Protein AF-A0A523Z1W8-F1 (afdb_monomer_lite)

Foldseek 3Di:
DEWEAEPVLLVVLVVFDAPPPYHYHYDNVDPWIFDWDQDPVRDTDTDDTHNQQVVCCRPPVKGDDDQAAVCVVDDDPLVVLCPDDDDPPHRDIHRNPPPPDD

Secondary structure (DSSP, 8-state):
-EEEE-HHHHHHHTTS---TT-EEEE-TT-SS-EEEEE-TTS-EEEEEESHHHHHHHHHHS--B--S--GGGSS---HHHHTT----SS---B--TTSSS--

Radius of gyration: 14.19 Å; chains: 1; bounding box: 34×31×38 Å

Structure (mmCIF, N/CA/C/O backbone):
data_AF-A0A523Z1W8-F1
#
_entry.id   AF-A0A523Z1W8-F1
#
loop_
_atom_site.group_PDB
_atom_site.id
_atom_site.type_symbol
_atom_site.label_atom_id
_atom_site.label_alt_id
_atom_site.label_comp_id
_atom_site.label_asym_id
_atom_site.label_entity_id
_atom_site.label_seq_id
_atom_site.pdbx_PDB_ins_code
_atom_site.Cartn_x
_atom_site.Cartn_y
_atom_site.Cartn_z
_atom_site.occupancy
_atom_site.B_iso_or_equiv
_atom_site.auth_seq_id
_atom_site.auth_comp_id
_atom_site.auth_asym_id
_atom_site.auth_atom_id
_atom_site.pdbx_PDB_model_num
ATOM 1 N N . MET A 1 1 ? -5.558 -4.632 7.085 1.00 83.50 1 MET A N 1
ATOM 2 C CA . MET A 1 1 ? -4.841 -3.446 6.559 1.00 83.50 1 MET A CA 1
ATOM 3 C C . MET A 1 1 ? -5.848 -2.328 6.361 1.00 83.50 1 MET A C 1
ATOM 5 O O . MET A 1 1 ? -7.001 -2.623 6.073 1.00 83.50 1 MET A O 1
ATOM 9 N N . GLU A 1 2 ? -5.449 -1.071 6.522 1.00 90.69 2 GLU A N 1
ATOM 10 C CA . GLU A 1 2 ? -6.340 0.072 6.305 1.00 90.69 2 GLU A CA 1
ATOM 11 C C . GLU A 1 2 ? -5.703 1.051 5.316 1.00 90.69 2 GLU A C 1
ATOM 13 O O . GLU A 1 2 ? -4.589 1.516 5.525 1.00 90.69 2 GLU A O 1
ATOM 18 N N . ILE A 1 3 ? -6.401 1.372 4.232 1.00 92.75 3 ILE A N 1
ATOM 19 C CA . ILE A 1 3 ? -6.035 2.443 3.311 1.00 92.75 3 ILE A CA 1
ATOM 20 C C . ILE A 1 3 ? -6.844 3.669 3.726 1.00 92.75 3 ILE A C 1
ATOM 22 O O . ILE A 1 3 ? -8.051 3.733 3.484 1.00 92.75 3 ILE A O 1
ATOM 26 N N . ARG A 1 4 ? -6.182 4.644 4.348 1.00 95.81 4 ARG A N 1
ATOM 27 C CA . ARG A 1 4 ? -6.798 5.929 4.685 1.00 95.81 4 ARG A CA 1
ATOM 28 C C . ARG A 1 4 ? -6.620 6.886 3.528 1.00 95.81 4 ARG A C 1
ATOM 30 O O . ARG A 1 4 ? -5.533 7.016 2.968 1.00 95.81 4 ARG A O 1
ATOM 37 N N . THR A 1 5 ? -7.702 7.531 3.137 1.00 95.81 5 THR A N 1
ATOM 38 C CA . THR A 1 5 ? -7.775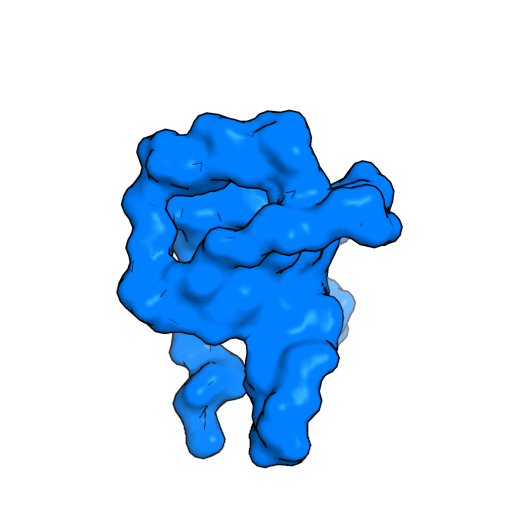 8.230 1.860 1.00 95.81 5 THR A CA 1
ATOM 39 C C . THR A 1 5 ? -8.229 9.654 2.036 1.00 95.81 5 THR A C 1
ATOM 41 O O . THR A 1 5 ? -9.136 9.939 2.813 1.00 95.81 5 THR A O 1
ATOM 44 N N . ILE A 1 6 ? -7.657 10.532 1.221 1.00 95.62 6 ILE A N 1
ATOM 45 C CA . ILE A 1 6 ? -8.241 11.850 1.007 1.00 95.62 6 ILE A CA 1
ATOM 46 C C . ILE A 1 6 ? -9.460 11.727 0.087 1.00 95.62 6 ILE A C 1
ATOM 48 O O . ILE A 1 6 ? -9.519 10.858 -0.791 1.00 95.62 6 ILE A O 1
ATOM 52 N N . LYS A 1 7 ? -10.406 12.662 0.201 1.00 92.56 7 LYS A N 1
ATOM 53 C CA . LYS A 1 7 ? -11.661 12.679 -0.577 1.00 92.56 7 LYS A CA 1
ATOM 54 C C . LYS A 1 7 ? -11.480 12.515 -2.088 1.00 92.56 7 LYS A C 1
ATOM 56 O O . LYS A 1 7 ? -12.281 11.844 -2.743 1.00 92.56 7 LYS A O 1
ATOM 61 N N . LYS A 1 8 ? -10.427 13.118 -2.648 1.00 92.44 8 LYS A N 1
ATOM 62 C CA . LYS A 1 8 ? -10.095 13.024 -4.078 1.00 92.44 8 LYS A CA 1
ATOM 63 C C . LYS A 1 8 ? -9.742 11.594 -4.494 1.00 92.44 8 LYS A C 1
ATOM 65 O O . LYS A 1 8 ? -10.209 11.130 -5.531 1.00 92.44 8 LYS A O 1
ATOM 70 N N . ASP A 1 9 ? -8.946 10.911 -3.681 1.00 94.00 9 ASP A N 1
ATOM 71 C CA . ASP A 1 9 ? -8.432 9.576 -3.974 1.00 94.00 9 ASP A CA 1
ATOM 72 C C . ASP A 1 9 ? -9.455 8.486 -3.638 1.00 94.00 9 ASP A C 1
ATOM 74 O O . ASP A 1 9 ? -9.523 7.481 -4.338 1.00 94.00 9 ASP A O 1
ATOM 78 N N . TYR A 1 10 ? -10.323 8.703 -2.645 1.00 92.88 10 TYR A N 1
ATOM 79 C CA . TYR A 1 10 ? -11.364 7.746 -2.258 1.00 92.88 10 TYR A CA 1
ATOM 80 C C . TYR A 1 10 ? -12.254 7.323 -3.438 1.00 92.88 10 TYR A C 1
ATOM 82 O O . TYR A 1 10 ? -12.496 6.136 -3.659 1.00 92.88 10 TYR A O 1
ATOM 90 N N . LYS A 1 11 ? -12.696 8.292 -4.257 1.00 90.56 11 LYS A N 1
ATOM 91 C CA . LYS A 1 11 ? -13.498 8.027 -5.468 1.00 90.56 11 LYS A CA 1
ATOM 92 C C . LYS A 1 11 ? -12.742 7.212 -6.519 1.00 90.56 11 LYS A C 1
ATOM 94 O O . LYS A 1 11 ? -13.365 6.543 -7.338 1.00 90.56 11 LYS A O 1
ATOM 99 N N . ILE A 1 12 ? -11.418 7.320 -6.533 1.00 91.88 12 ILE A N 1
ATOM 100 C CA . ILE A 1 12 ? -10.541 6.630 -7.476 1.00 91.88 12 ILE A CA 1
ATOM 101 C C . ILE A 1 12 ? -10.325 5.201 -6.984 1.00 91.88 12 ILE A C 1
ATOM 103 O O . ILE A 1 12 ? -10.595 4.262 -7.724 1.00 91.88 12 ILE A O 1
ATOM 107 N N . PHE A 1 13 ? -9.944 5.030 -5.717 1.00 92.00 13 PHE A N 1
ATOM 108 C CA . PHE A 1 13 ? -9.676 3.722 -5.120 1.00 92.00 13 PHE A CA 1
ATOM 109 C C . PHE A 1 13 ? -10.916 2.834 -5.050 1.00 92.00 13 PHE A C 1
ATOM 111 O O . PHE A 1 13 ? -10.803 1.637 -5.282 1.00 92.00 13 PHE A O 1
ATOM 118 N N . LYS A 1 14 ? -12.115 3.406 -4.879 1.00 90.19 14 LYS A N 1
ATOM 119 C CA . LYS A 1 14 ? -13.380 2.655 -4.973 1.00 90.19 14 LYS A CA 1
ATOM 120 C C . LYS A 1 14 ? -13.609 1.931 -6.303 1.00 90.19 14 LYS A C 1
ATOM 122 O O . LYS A 1 14 ? -14.450 1.043 -6.354 1.00 90.19 14 LYS A O 1
ATOM 127 N N . LYS A 1 15 ? -12.914 2.321 -7.376 1.00 91.56 15 LYS A N 1
ATOM 128 C CA . LYS A 1 15 ? -13.021 1.663 -8.687 1.00 91.56 15 LYS A CA 1
ATOM 129 C C . LYS A 1 15 ? -12.137 0.419 -8.807 1.00 91.56 15 LYS A C 1
ATOM 131 O O . LYS A 1 15 ? -12.283 -0.320 -9.773 1.00 91.56 15 LYS A O 1
ATOM 136 N N . TYR A 1 16 ? -11.214 0.206 -7.872 1.00 89.00 16 TYR A N 1
ATOM 137 C CA . TYR A 1 16 ? -10.351 -0.970 -7.849 1.00 89.00 16 TYR A CA 1
ATOM 138 C C . TYR A 1 16 ? -11.028 -2.107 -7.084 1.00 89.00 16 TYR A C 1
ATOM 140 O O . TYR A 1 16 ? -11.843 -1.873 -6.190 1.00 89.00 16 TYR A O 1
ATOM 148 N N . SER A 1 17 ? -10.648 -3.346 -7.400 1.00 86.94 17 SER A N 1
ATOM 149 C CA . SER A 1 17 ? -10.985 -4.489 -6.550 1.00 86.94 17 SER A CA 1
ATOM 150 C C . SER A 1 17 ? -10.146 -4.421 -5.279 1.00 86.94 17 SER A C 1
ATOM 152 O O . SER A 1 17 ? -8.966 -4.759 -5.289 1.00 86.94 17 SER A O 1
ATOM 154 N N . ILE A 1 18 ? -10.745 -3.931 -4.194 1.00 86.19 18 ILE A N 1
ATOM 155 C CA . ILE A 1 18 ? -10.076 -3.847 -2.895 1.00 86.19 18 ILE A CA 1
ATOM 156 C C . ILE A 1 18 ? -9.946 -5.268 -2.317 1.00 86.19 18 ILE A C 1
ATOM 158 O O . ILE A 1 18 ? -10.962 -5.965 -2.225 1.00 86.19 18 ILE A O 1
ATOM 162 N N . PRO A 1 19 ? -8.738 -5.712 -1.918 1.00 80.94 19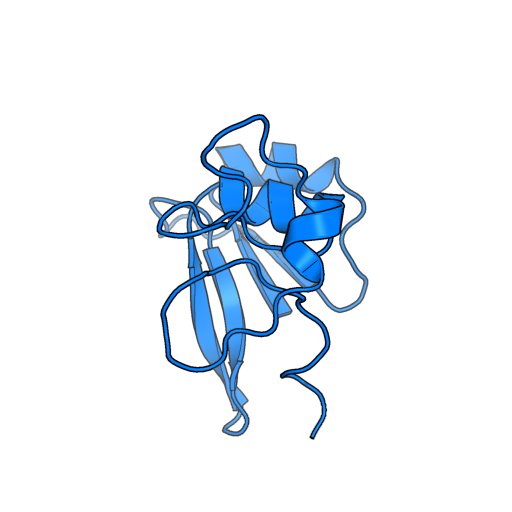 PRO A N 1
ATOM 163 C CA . PRO A 1 19 ? -8.561 -7.004 -1.258 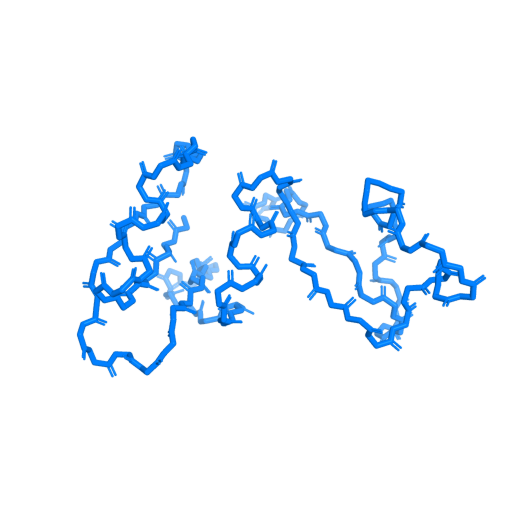1.00 80.94 19 PRO A CA 1
ATOM 164 C C . PRO A 1 19 ? -9.423 -7.109 0.005 1.00 80.94 19 PRO A C 1
ATOM 166 O O . PRO A 1 19 ? -9.596 -6.120 0.716 1.00 80.94 19 PRO A O 1
ATOM 169 N N . LYS A 1 20 ? -9.949 -8.300 0.318 1.00 79.38 20 LYS A N 1
ATOM 170 C CA . LYS A 1 20 ? -10.884 -8.494 1.448 1.00 79.38 20 LYS A CA 1
ATOM 171 C C . LYS A 1 20 ? -10.267 -8.121 2.801 1.00 79.38 20 LYS A C 1
ATOM 173 O O . LYS A 1 20 ? -10.969 -7.701 3.711 1.00 79.38 20 LYS A O 1
ATOM 178 N N . GLU A 1 21 ? -8.954 -8.263 2.925 1.00 80.12 21 GLU A N 1
ATOM 179 C CA . GLU A 1 21 ? -8.146 -7.915 4.093 1.00 80.12 21 GLU A CA 1
ATOM 180 C C . GLU A 1 21 ? -7.807 -6.413 4.205 1.00 80.12 21 GLU A C 1
ATOM 182 O O . GLU A 1 21 ? -7.170 -5.983 5.178 1.00 80.12 21 GLU A O 1
ATOM 187 N N . CYS A 1 22 ? -8.211 -5.607 3.217 1.00 84.62 22 CYS A N 1
ATOM 188 C CA . CYS A 1 22 ? -8.010 -4.164 3.172 1.00 84.62 22 CYS A CA 1
ATOM 189 C C . CYS A 1 22 ? -9.327 -3.413 3.395 1.00 84.62 22 CYS A C 1
ATOM 191 O O . CYS A 1 22 ? -10.313 -3.624 2.697 1.00 84.62 22 CYS A O 1
ATOM 193 N N . VAL A 1 23 ? -9.316 -2.465 4.329 1.00 91.12 23 VAL A N 1
ATOM 194 C CA . VAL A 1 23 ? -10.421 -1.526 4.556 1.00 91.12 23 VAL A CA 1
ATOM 195 C C . VAL A 1 23 ? -10.066 -0.182 3.935 1.00 91.12 23 VAL A C 1
ATOM 197 O O . VAL A 1 23 ? -8.936 0.278 4.078 1.00 91.12 23 VAL A O 1
ATOM 200 N N . LEU A 1 24 ? -11.014 0.448 3.240 1.00 93.38 24 LEU A N 1
ATOM 201 C CA . LEU A 1 24 ? -10.844 1.777 2.652 1.00 93.38 24 LEU A CA 1
ATOM 202 C C . LEU A 1 24 ? -11.597 2.817 3.491 1.00 93.38 24 LEU A C 1
ATOM 204 O O . LEU A 1 24 ? -12.829 2.836 3.486 1.00 93.38 24 LEU A O 1
ATOM 208 N N . THR A 1 25 ? -10.864 3.709 4.151 1.00 95.25 25 THR A N 1
ATOM 209 C CA . THR A 1 25 ? -11.421 4.724 5.060 1.00 95.25 25 THR A CA 1
ATOM 210 C C . THR A 1 25 ? -11.181 6.124 4.502 1.00 95.25 25 THR A C 1
ATOM 212 O O . THR A 1 25 ? -10.136 6.400 3.907 1.00 95.25 25 THR A O 1
ATOM 215 N N . LEU A 1 26 ? -12.150 7.024 4.665 1.00 95.12 26 LEU A N 1
ATOM 216 C CA . LEU A 1 26 ? -11.972 8.446 4.370 1.00 95.12 26 LEU A CA 1
ATOM 217 C C . LEU A 1 26 ? -11.395 9.139 5.610 1.00 95.12 26 LEU A C 1
ATOM 219 O O . LEU A 1 26 ? -11.933 8.971 6.700 1.00 95.12 26 LEU A O 1
ATOM 223 N N . ASP A 1 27 ? -10.323 9.904 5.436 1.00 93.94 27 ASP A N 1
ATOM 224 C CA . ASP A 1 27 ? -9.682 10.672 6.502 1.00 93.94 27 ASP A CA 1
ATOM 225 C C . ASP A 1 27 ? -9.350 12.073 5.976 1.00 93.94 27 ASP A C 1
ATOM 227 O O . ASP A 1 27 ? -8.411 12.269 5.199 1.00 93.94 27 ASP A O 1
ATOM 231 N N . ASP A 1 28 ? -10.162 13.050 6.381 1.00 89.19 28 ASP A N 1
ATOM 232 C CA . ASP A 1 28 ? -10.053 14.437 5.924 1.00 89.19 28 ASP A CA 1
ATOM 233 C C . ASP A 1 28 ? -8.890 15.198 6.589 1.00 89.19 28 ASP A C 1
ATOM 235 O O . ASP A 1 28 ? -8.590 16.326 6.197 1.00 89.19 28 ASP A O 1
ATOM 239 N N . THR A 1 29 ? -8.199 14.591 7.564 1.00 93.38 29 THR A N 1
ATOM 240 C CA . THR A 1 29 ? -7.009 15.183 8.201 1.00 93.38 29 THR A CA 1
ATOM 241 C C . THR A 1 29 ? -5.731 14.951 7.392 1.00 93.38 29 THR A C 1
ATOM 243 O O . THR A 1 29 ? -4.710 15.604 7.622 1.00 93.38 29 THR A O 1
ATOM 246 N N . LEU A 1 30 ? -5.773 14.038 6.417 1.00 92.00 30 LEU A N 1
ATOM 247 C CA . LEU A 1 30 ? -4.630 13.696 5.585 1.00 92.00 30 LEU A CA 1
ATOM 248 C C . LEU A 1 30 ? -4.443 14.685 4.430 1.00 92.00 30 LEU A C 1
ATOM 250 O O . LEU A 1 30 ? -5.382 15.096 3.754 1.00 92.00 30 LEU A O 1
ATOM 254 N N . ASN A 1 31 ? -3.184 14.984 4.117 1.00 92.31 31 ASN A N 1
ATOM 255 C CA . ASN A 1 31 ? -2.807 15.687 2.887 1.00 92.31 31 ASN A CA 1
ATOM 256 C C . ASN A 1 31 ? -2.546 14.725 1.711 1.00 92.31 31 ASN A C 1
ATOM 258 O O . ASN A 1 31 ? -2.553 15.136 0.549 1.00 92.31 31 ASN A O 1
ATOM 262 N N . GLN A 1 32 ? -2.311 13.445 2.003 1.00 93.06 32 GLN A N 1
ATOM 263 C CA . GLN A 1 32 ? -2.076 12.375 1.041 1.00 93.06 32 GLN A CA 1
ATOM 264 C C . GLN A 1 32 ? -2.626 11.064 1.591 1.00 93.06 32 GLN A C 1
ATOM 266 O O . GLN A 1 32 ? -2.504 10.787 2.779 1.00 93.06 32 GLN A O 1
ATOM 271 N N . SER A 1 33 ? -3.185 10.234 0.715 1.00 94.44 33 SER A N 1
ATOM 272 C CA . SER A 1 33 ? -3.652 8.904 1.101 1.00 94.44 33 SER A CA 1
ATOM 273 C C . SER A 1 33 ? -2.492 8.018 1.571 1.00 94.44 33 SER A C 1
ATOM 275 O O . SER A 1 33 ? -1.389 8.099 1.018 1.00 94.44 33 SER A O 1
ATOM 277 N N . VAL A 1 34 ? -2.750 7.146 2.545 1.00 92.44 34 VAL A N 1
ATOM 278 C CA . VAL A 1 34 ? -1.753 6.277 3.184 1.00 92.44 34 VAL A CA 1
ATOM 279 C C . VAL A 1 34 ? -2.251 4.841 3.329 1.00 92.44 34 VAL A C 1
ATOM 281 O O . VAL A 1 34 ? -3.449 4.592 3.438 1.00 92.44 34 VAL A O 1
ATOM 284 N N . ILE A 1 35 ? -1.318 3.891 3.356 1.00 88.19 35 ILE A N 1
ATOM 285 C CA . ILE A 1 35 ? -1.569 2.509 3.773 1.00 88.19 35 ILE A CA 1
ATOM 286 C C . ILE A 1 35 ? -1.060 2.350 5.201 1.00 88.19 35 ILE A C 1
ATOM 288 O O . ILE A 1 35 ? 0.114 2.598 5.480 1.00 88.19 35 ILE A O 1
ATOM 292 N N . MET A 1 36 ? -1.942 1.896 6.081 1.00 88.19 36 MET A N 1
ATOM 293 C CA . MET A 1 36 ? -1.692 1.591 7.481 1.00 88.19 36 MET A CA 1
ATOM 294 C C . MET A 1 36 ? -1.706 0.076 7.690 1.00 88.19 36 MET A C 1
ATOM 296 O O . MET A 1 36 ? -2.608 -0.634 7.226 1.00 88.19 36 MET A O 1
ATOM 300 N N . ILE A 1 37 ? -0.724 -0.420 8.435 1.00 84.12 37 ILE A N 1
ATOM 301 C CA . ILE A 1 37 ? -0.586 -1.835 8.782 1.00 84.12 37 ILE A CA 1
ATOM 302 C C . ILE A 1 37 ? -0.694 -2.008 10.289 1.00 84.12 37 ILE A C 1
ATOM 304 O O . ILE A 1 37 ? -0.209 -1.179 11.058 1.00 84.12 37 ILE A O 1
ATOM 308 N N . GLN A 1 38 ? -1.357 -3.078 10.718 1.00 80.81 38 GLN A N 1
ATOM 309 C CA . GLN A 1 38 ? -1.414 -3.410 12.132 1.00 80.81 38 GLN A CA 1
ATOM 310 C C . GLN A 1 38 ? -0.113 -4.109 12.525 1.00 80.81 38 GLN A C 1
ATOM 312 O O . GLN A 1 38 ? 0.282 -5.098 11.914 1.00 80.81 38 GLN A O 1
ATOM 317 N N . THR A 1 39 ? 0.565 -3.554 13.520 1.00 79.88 39 THR A N 1
ATOM 318 C CA . THR A 1 39 ? 1.746 -4.151 14.148 1.00 79.88 39 THR A CA 1
ATOM 319 C C . THR A 1 39 ? 1.350 -5.347 15.013 1.00 79.88 39 THR A C 1
ATOM 321 O O . THR A 1 39 ? 0.202 -5.451 15.443 1.00 79.88 39 THR A O 1
ATOM 324 N N . GLU A 1 40 ? 2.316 -6.198 15.366 1.00 78.75 40 GLU A N 1
ATOM 325 C CA . GLU A 1 40 ? 2.125 -7.312 16.316 1.00 78.75 40 GLU A CA 1
ATOM 326 C C . GLU A 1 40 ? 1.551 -6.847 17.668 1.00 78.75 40 GLU A C 1
ATOM 328 O O . GLU A 1 40 ? 0.832 -7.575 18.342 1.00 78.75 40 GLU A O 1
ATOM 333 N N . LYS A 1 41 ? 1.811 -5.588 18.046 1.00 81.12 41 LYS A N 1
ATOM 334 C CA . LYS A 1 41 ? 1.297 -4.950 19.270 1.00 81.12 41 LYS A CA 1
ATOM 335 C C . LYS A 1 41 ? -0.117 -4.369 19.108 1.00 81.12 41 LYS A C 1
ATOM 337 O O . LYS A 1 41 ? -0.553 -3.585 19.947 1.00 81.12 41 LYS A O 1
ATOM 342 N N . GLY A 1 42 ? -0.800 -4.654 18.000 1.00 80.38 42 GLY A N 1
ATOM 343 C CA . GLY A 1 42 ? -2.163 -4.202 17.713 1.00 80.38 42 GLY A CA 1
ATOM 344 C C . GLY A 1 42 ? -2.295 -2.747 17.246 1.00 80.38 42 GLY A C 1
ATOM 345 O O . GLY A 1 42 ? -3.390 -2.340 16.863 1.00 80.38 42 GLY A O 1
ATOM 346 N N . LYS A 1 43 ? -1.210 -1.959 17.226 1.00 85.06 43 LYS A N 1
ATOM 347 C CA . LYS A 1 43 ? -1.227 -0.553 16.778 1.00 85.06 43 LYS A CA 1
ATOM 348 C C . LYS A 1 43 ? -1.203 -0.452 15.257 1.00 85.06 43 LYS A C 1
ATOM 350 O O . LYS A 1 43 ? -0.430 -1.166 14.622 1.00 85.06 43 LYS A O 1
ATOM 355 N N . LEU A 1 44 ? -1.972 0.480 14.694 1.00 84.50 44 LEU A N 1
ATOM 356 C CA . LEU A 1 44 ? -1.858 0.867 13.287 1.00 84.50 44 LEU A CA 1
ATOM 357 C C . LEU A 1 44 ? -0.647 1.782 13.092 1.00 84.50 44 LEU A C 1
ATOM 359 O O . LEU A 1 44 ? -0.535 2.816 13.749 1.00 84.50 44 LEU A O 1
ATOM 363 N N . GLN A 1 45 ? 0.237 1.409 12.174 1.00 84.12 45 GLN A N 1
ATOM 364 C CA . GLN A 1 45 ? 1.411 2.185 11.792 1.00 84.12 45 GLN A CA 1
ATOM 365 C C . GLN A 1 45 ? 1.365 2.497 10.297 1.00 84.12 45 GLN A C 1
ATOM 367 O O . GLN A 1 45 ? 0.967 1.653 9.492 1.00 84.12 45 GLN A O 1
ATOM 372 N N . GLU A 1 46 ? 1.772 3.710 9.926 1.00 86.06 46 GLU A N 1
ATOM 373 C CA . GLU A 1 46 ? 1.912 4.085 8.521 1.00 86.06 46 GLU A CA 1
ATOM 374 C C . GLU A 1 46 ? 3.008 3.247 7.863 1.00 86.06 46 GLU A C 1
ATOM 376 O O . GLU A 1 46 ? 4.140 3.190 8.344 1.00 86.06 46 GLU A O 1
ATOM 381 N N . TRP A 1 47 ? 2.660 2.605 6.751 1.00 81.62 47 TRP A N 1
ATOM 382 C CA . TRP A 1 47 ? 3.584 1.803 5.960 1.00 81.62 47 TRP A CA 1
ATOM 383 C C . TRP A 1 47 ? 4.056 2.537 4.706 1.00 81.62 47 TRP A C 1
ATOM 385 O O . TRP A 1 47 ? 5.246 2.573 4.402 1.00 81.62 47 TRP A O 1
ATOM 395 N N . THR A 1 48 ? 3.128 3.142 3.966 1.00 84.06 48 THR A N 1
ATOM 396 C CA . THR A 1 48 ? 3.458 3.967 2.803 1.00 84.06 48 THR A CA 1
ATOM 397 C C . THR A 1 48 ? 2.414 5.052 2.594 1.00 84.06 48 THR A C 1
ATOM 399 O O . THR A 1 48 ? 1.286 4.951 3.075 1.00 84.06 48 THR A O 1
ATOM 402 N N . ARG A 1 49 ? 2.775 6.071 1.817 1.00 89.06 49 ARG A N 1
ATOM 403 C CA . ARG A 1 49 ? 1.903 7.183 1.443 1.00 89.06 49 ARG A CA 1
ATOM 404 C C . ARG A 1 49 ? 1.978 7.487 -0.041 1.00 89.06 49 ARG A C 1
ATOM 406 O O . ARG A 1 49 ? 2.953 7.151 -0.715 1.00 89.06 49 ARG A O 1
ATOM 413 N N . GLY A 1 50 ? 0.958 8.175 -0.531 1.00 87.88 50 GLY A N 1
ATOM 414 C CA . GLY A 1 50 ? 0.890 8.706 -1.882 1.00 87.88 50 GLY A CA 1
ATOM 415 C C . GLY A 1 50 ? 0.095 7.828 -2.843 1.00 87.88 50 GLY A C 1
ATOM 416 O O . GLY A 1 50 ? 0.203 6.603 -2.876 1.00 87.88 50 GLY A O 1
ATOM 417 N N . ARG A 1 51 ? -0.676 8.494 -3.704 1.00 88.88 51 ARG A N 1
ATOM 418 C CA . ARG A 1 51 ? -1.613 7.864 -4.638 1.00 88.88 51 ARG A CA 1
ATOM 419 C C . ARG A 1 51 ? -0.992 6.767 -5.504 1.00 88.88 51 ARG A C 1
ATOM 421 O O . ARG A 1 51 ? -1.538 5.676 -5.578 1.00 88.88 51 ARG A O 1
ATOM 428 N N . LYS A 1 52 ? 0.161 7.031 -6.129 1.00 83.31 52 LYS A N 1
ATOM 429 C CA . LYS A 1 52 ? 0.828 6.068 -7.029 1.00 83.31 52 LYS A CA 1
ATOM 430 C C . LYS A 1 52 ? 1.220 4.771 -6.315 1.00 83.31 52 LYS A C 1
ATOM 432 O O . LYS A 1 52 ? 1.198 3.713 -6.933 1.00 83.31 52 LYS A O 1
ATOM 437 N N . ASN A 1 53 ? 1.567 4.857 -5.032 1.00 79.81 53 ASN A N 1
ATOM 438 C CA . ASN A 1 53 ? 1.937 3.702 -4.219 1.00 79.81 53 ASN A CA 1
ATOM 439 C C . ASN A 1 53 ? 0.714 2.845 -3.898 1.00 79.81 53 ASN A C 1
ATOM 441 O O . ASN A 1 53 ? 0.781 1.625 -4.004 1.00 79.81 53 ASN A O 1
ATOM 445 N N . ILE A 1 54 ? -0.411 3.490 -3.592 1.00 85.88 54 ILE A N 1
ATOM 446 C CA . ILE A 1 54 ? -1.675 2.810 -3.303 1.00 85.88 54 ILE A CA 1
ATOM 447 C C . ILE A 1 54 ? -2.278 2.195 -4.565 1.00 85.88 54 ILE A C 1
ATOM 449 O O . ILE A 1 54 ? -2.671 1.039 -4.529 1.00 85.88 54 ILE A O 1
ATOM 453 N N . GLU A 1 55 ? -2.307 2.907 -5.697 1.00 86.12 55 GLU A N 1
ATOM 454 C CA . GLU A 1 55 ? -2.778 2.335 -6.971 1.00 86.12 55 GLU A CA 1
ATOM 455 C C . GLU A 1 55 ? -1.934 1.123 -7.371 1.00 86.12 55 GLU A C 1
ATOM 457 O O . GLU A 1 55 ? -2.468 0.085 -7.744 1.00 86.12 55 GLU A O 1
ATOM 462 N N . SER A 1 56 ? -0.611 1.236 -7.245 1.00 76.19 56 SER A N 1
ATOM 463 C CA . SER A 1 56 ? 0.309 0.124 -7.479 1.00 76.19 56 SER A CA 1
ATOM 464 C C . SER A 1 56 ? -0.031 -1.079 -6.592 1.00 76.19 56 SER A C 1
ATOM 466 O O . SER A 1 56 ? -0.089 -2.210 -7.074 1.00 76.19 56 SER A O 1
ATOM 468 N N . PHE A 1 57 ? -0.311 -0.827 -5.313 1.00 78.88 57 PHE A N 1
ATOM 469 C CA . PHE A 1 57 ? -0.683 -1.869 -4.367 1.00 78.88 57 PHE A CA 1
ATOM 470 C C . PHE A 1 57 ? -2.025 -2.516 -4.729 1.00 78.88 57 PHE A C 1
ATOM 472 O O . PHE A 1 57 ? -2.123 -3.737 -4.753 1.00 78.88 57 PHE A O 1
ATOM 479 N N . LEU A 1 58 ? -3.037 -1.719 -5.069 1.00 81.94 58 LEU A N 1
ATOM 480 C CA . LEU A 1 58 ? -4.374 -2.210 -5.401 1.00 81.94 58 LEU A CA 1
ATOM 481 C C . LEU A 1 58 ? -4.426 -2.998 -6.714 1.00 81.94 58 LEU A C 1
ATOM 483 O O . LEU A 1 58 ? -5.229 -3.916 -6.832 1.00 81.94 58 LEU A O 1
ATOM 487 N N . VAL A 1 59 ? -3.605 -2.646 -7.707 1.00 79.44 59 VAL A N 1
ATOM 488 C CA . VAL A 1 59 ? -3.599 -3.344 -9.005 1.00 79.44 59 VAL A CA 1
ATOM 489 C C . VAL A 1 59 ? -2.764 -4.612 -8.956 1.00 79.44 59 VAL A C 1
ATOM 491 O O . VAL A 1 59 ? -3.134 -5.611 -9.562 1.00 79.44 59 VAL A O 1
ATOM 494 N N . TYR A 1 60 ? -1.629 -4.564 -8.264 1.00 71.44 60 TYR A N 1
ATOM 495 C CA . TYR A 1 60 ? -0.601 -5.581 -8.435 1.00 71.44 60 TYR A CA 1
ATOM 496 C C . TYR A 1 60 ? -0.098 -6.207 -7.131 1.00 71.44 60 TYR A C 1
ATOM 498 O O . TYR A 1 60 ? 0.779 -7.067 -7.159 1.00 71.44 60 TYR A O 1
ATOM 506 N N . GLY A 1 61 ? -0.586 -5.749 -5.978 1.00 68.94 61 GLY A N 1
ATOM 507 C CA . GLY A 1 61 ? -0.129 -6.225 -4.675 1.00 68.94 61 GLY A CA 1
ATOM 508 C C . GLY A 1 61 ? 1.277 -5.756 -4.286 1.00 68.94 61 GLY A C 1
ATOM 509 O O . GLY A 1 61 ? 1.862 -6.345 -3.381 1.00 68.94 61 GLY A O 1
ATOM 510 N N . TYR A 1 62 ? 1.828 -4.717 -4.936 1.00 66.00 62 TYR A N 1
ATOM 511 C CA . TYR A 1 62 ? 3.150 -4.152 -4.622 1.00 66.00 62 TYR A CA 1
ATOM 512 C C . TYR A 1 62 ? 3.160 -2.622 -4.549 1.00 66.00 62 TYR A C 1
ATOM 514 O O . TYR A 1 62 ? 2.432 -1.939 -5.266 1.00 66.00 62 TYR A O 1
ATOM 522 N N . VAL A 1 63 ? 4.061 -2.053 -3.745 1.00 63.66 63 VAL A N 1
ATOM 523 C CA . VAL A 1 63 ? 4.310 -0.601 -3.706 1.00 63.66 63 VAL A CA 1
ATOM 524 C C . VAL A 1 63 ? 5.495 -0.239 -4.599 1.00 63.66 63 VAL A C 1
ATOM 526 O O . VAL A 1 63 ? 6.549 -0.871 -4.554 1.00 63.66 63 VAL A O 1
ATOM 529 N N . ARG A 1 64 ? 5.328 0.800 -5.419 1.00 55.09 64 ARG A N 1
ATOM 530 C CA . ARG A 1 64 ? 6.349 1.280 -6.356 1.00 55.09 64 ARG A CA 1
ATOM 531 C C . ARG A 1 64 ? 7.415 2.114 -5.633 1.00 55.09 64 ARG A C 1
ATOM 533 O O . ARG A 1 64 ? 7.171 3.272 -5.314 1.00 55.09 64 ARG A O 1
ATOM 540 N N . ILE A 1 65 ? 8.630 1.587 -5.474 1.00 55.06 65 ILE A N 1
ATOM 541 C CA . ILE A 1 65 ? 9.782 2.337 -4.940 1.00 55.06 65 ILE A CA 1
ATOM 542 C C . ILE A 1 65 ? 10.906 2.325 -5.989 1.00 55.06 65 ILE A C 1
ATOM 544 O O . ILE A 1 65 ? 11.199 1.311 -6.608 1.00 55.06 65 ILE A O 1
ATOM 548 N N . GLN A 1 66 ? 11.483 3.492 -6.294 1.00 51.59 66 GLN A N 1
ATOM 549 C CA . GLN A 1 66 ? 12.331 3.672 -7.488 1.00 51.59 66 GLN A CA 1
ATOM 550 C C . GLN A 1 66 ? 13.836 3.737 -7.216 1.00 51.59 66 GLN A C 1
ATOM 552 O O . GLN A 1 66 ? 14.604 3.884 -8.168 1.00 51.59 66 GLN A O 1
ATOM 557 N N . LYS A 1 67 ? 14.289 3.666 -5.959 1.00 50.12 67 LYS A N 1
ATOM 558 C CA . LYS A 1 67 ? 15.684 4.019 -5.664 1.00 50.12 67 LYS A CA 1
ATOM 559 C C . LYS A 1 67 ? 16.699 3.055 -6.293 1.00 50.12 67 LYS A C 1
ATOM 561 O O . LYS A 1 67 ? 17.704 3.559 -6.772 1.00 50.12 67 LYS A O 1
ATOM 566 N N . ASN A 1 68 ? 16.407 1.751 -6.424 1.00 49.56 68 ASN A N 1
ATOM 567 C CA . ASN A 1 68 ? 17.396 0.742 -6.848 1.00 49.56 68 ASN A CA 1
ATOM 568 C C . ASN A 1 68 ? 16.816 -0.515 -7.575 1.00 49.56 68 ASN A C 1
ATOM 570 O O . ASN A 1 68 ? 17.389 -1.587 -7.419 1.00 49.56 68 ASN A O 1
ATOM 574 N N . CYS A 1 69 ? 15.706 -0.466 -8.350 1.00 58.00 69 CYS A N 1
ATOM 575 C CA . CYS A 1 69 ? 15.290 -1.694 -9.086 1.00 58.00 69 CYS A CA 1
ATOM 576 C C . CYS A 1 69 ? 16.373 -2.057 -10.134 1.00 58.00 69 CYS A C 1
ATOM 578 O O . CYS A 1 69 ? 16.733 -1.192 -10.936 1.00 58.00 69 CYS A O 1
ATOM 580 N N . PRO A 1 70 ? 16.870 -3.309 -10.192 1.00 53.31 70 PRO A N 1
ATOM 581 C CA . PRO A 1 70 ? 17.871 -3.743 -11.178 1.00 53.31 70 PRO A CA 1
ATOM 582 C C . PRO A 1 70 ? 17.412 -3.570 -12.638 1.00 53.31 70 PRO A C 1
ATOM 584 O O . PRO A 1 70 ? 18.230 -3.476 -13.545 1.00 53.31 70 PRO A O 1
ATOM 587 N N . HIS A 1 71 ? 16.104 -3.423 -12.874 1.00 55.88 71 HIS A N 1
ATOM 588 C CA . HIS A 1 71 ? 15.522 -3.076 -14.176 1.00 55.88 71 HIS A CA 1
ATOM 589 C C . HIS A 1 71 ? 15.522 -1.564 -14.497 1.00 55.88 71 HIS A C 1
ATOM 591 O O . HIS A 1 71 ? 14.812 -1.134 -15.404 1.00 55.88 71 HIS A O 1
ATOM 597 N N . ARG A 1 72 ? 16.269 -0.730 -13.755 1.00 51.22 72 ARG A N 1
ATOM 598 C CA . ARG A 1 72 ? 16.330 0.734 -13.952 1.00 51.22 72 ARG A CA 1
ATOM 599 C C . ARG A 1 72 ? 17.118 1.150 -15.198 1.00 51.22 72 ARG A C 1
ATOM 601 O O . ARG A 1 72 ? 16.846 2.218 -15.736 1.00 51.22 72 ARG A O 1
ATOM 608 N N . ILE A 1 73 ? 18.027 0.307 -15.695 1.00 54.66 73 ILE A N 1
ATOM 609 C CA . ILE A 1 73 ? 18.731 0.504 -16.979 1.00 54.66 73 ILE A CA 1
ATOM 610 C C . ILE A 1 73 ? 17.831 0.002 -18.136 1.00 54.66 73 ILE A C 1
ATOM 612 O O . ILE A 1 73 ? 18.226 -0.819 -18.955 1.00 54.66 73 ILE A O 1
ATOM 616 N N . GLY A 1 74 ? 16.559 0.427 -18.148 1.00 60.00 74 GLY A N 1
ATOM 617 C CA . GLY A 1 74 ? 15.523 -0.046 -19.073 1.00 60.00 74 GLY A CA 1
ATOM 618 C C . GLY A 1 74 ? 14.090 0.241 -18.593 1.00 60.00 74 GLY A C 1
ATOM 619 O O . GLY A 1 74 ? 13.860 1.050 -17.692 1.00 60.00 74 GLY A O 1
ATOM 620 N N . LYS A 1 75 ? 13.092 -0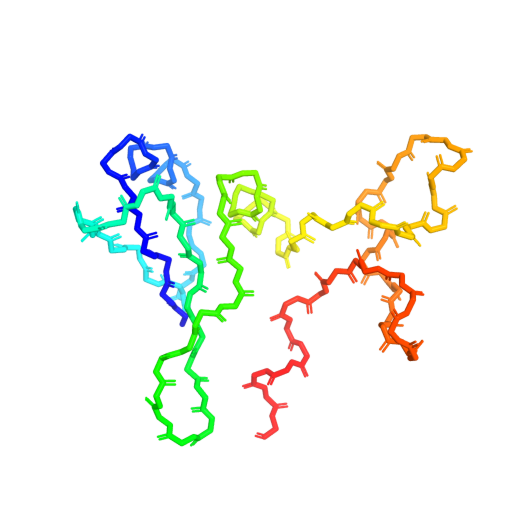.423 -19.199 1.00 52.72 75 LYS A N 1
ATOM 621 C CA . LYS A 1 75 ? 11.687 -0.362 -18.755 1.00 52.72 75 LYS A CA 1
ATOM 622 C C . LYS A 1 75 ? 11.543 -1.188 -17.472 1.00 52.72 75 LYS A C 1
ATOM 624 O O . LYS A 1 75 ? 11.735 -2.398 -17.495 1.00 52.72 75 LYS A O 1
ATOM 629 N N . CYS A 1 76 ? 11.180 -0.548 -16.361 1.00 53.97 76 CYS A N 1
ATOM 630 C CA . CYS A 1 76 ? 10.826 -1.250 -15.125 1.00 53.97 76 CYS A CA 1
ATOM 631 C C . CYS A 1 76 ? 9.630 -2.185 -15.390 1.00 53.97 76 CYS A C 1
ATOM 633 O O . CYS A 1 76 ? 8.541 -1.710 -15.717 1.00 53.97 76 CYS A O 1
ATOM 635 N N . ILE A 1 77 ? 9.841 -3.501 -15.275 1.00 57.44 77 ILE A N 1
ATOM 636 C CA . ILE A 1 77 ? 8.790 -4.524 -15.388 1.00 57.44 77 ILE A CA 1
ATOM 637 C C . ILE A 1 77 ? 8.412 -4.931 -13.970 1.00 57.44 77 ILE A C 1
ATOM 639 O O . ILE A 1 77 ? 9.104 -5.717 -13.323 1.00 57.44 77 ILE A O 1
ATOM 643 N N . CYS A 1 78 ? 7.336 -4.345 -13.467 1.00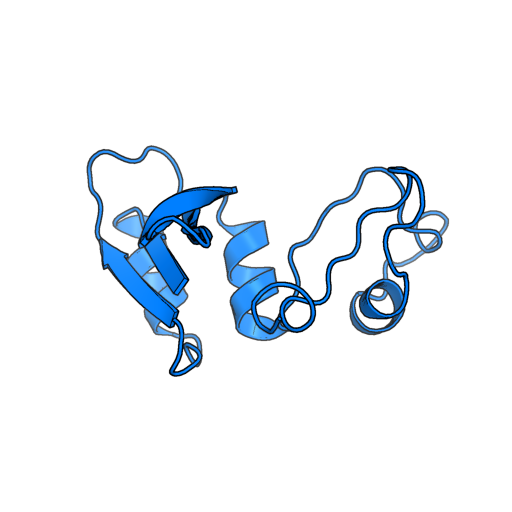 54.56 78 CYS A N 1
ATOM 644 C CA . CYS A 1 78 ? 7.011 -4.399 -12.053 1.00 54.56 78 CYS A CA 1
ATOM 645 C C . CYS A 1 78 ? 6.696 -5.817 -11.533 1.00 54.56 78 CYS A C 1
ATOM 647 O O . CYS A 1 78 ? 7.094 -6.141 -10.418 1.00 54.56 78 CYS A O 1
ATOM 649 N N . GLU A 1 79 ? 6.102 -6.686 -12.360 1.00 51.72 79 GLU A N 1
ATOM 650 C CA . GLU A 1 79 ? 5.908 -8.113 -12.047 1.00 51.72 79 GLU A CA 1
ATOM 651 C C . GLU A 1 79 ? 7.239 -8.823 -11.750 1.00 51.72 79 GLU A C 1
ATOM 653 O O . GLU A 1 79 ? 7.323 -9.610 -10.815 1.00 51.72 79 GLU A O 1
ATOM 658 N N . LYS A 1 80 ? 8.317 -8.499 -12.477 1.00 51.41 80 LYS A N 1
ATOM 659 C CA . LYS A 1 80 ? 9.647 -9.107 -12.278 1.00 51.41 80 LYS A CA 1
ATOM 660 C C . LYS A 1 80 ? 10.398 -8.497 -11.099 1.00 51.41 80 LYS A C 1
ATOM 662 O O . LYS A 1 80 ? 11.081 -9.206 -10.370 1.00 51.41 80 LYS A O 1
ATOM 667 N N . CYS A 1 81 ? 10.230 -7.192 -10.884 1.00 51.94 81 CYS A N 1
ATOM 668 C CA . CYS A 1 81 ? 10.751 -6.496 -9.709 1.00 51.94 81 CYS A CA 1
ATOM 669 C C . CYS A 1 81 ? 10.179 -7.128 -8.394 1.00 51.94 81 CYS A C 1
ATOM 671 O O . CYS A 1 81 ? 10.875 -7.139 -7.386 1.00 51.94 81 CYS A O 1
ATOM 673 N N . SER A 1 82 ? 8.974 -7.727 -8.388 1.00 49.69 82 SER A N 1
ATOM 674 C CA . SER A 1 82 ? 8.364 -8.376 -7.199 1.00 49.69 82 SER A CA 1
ATOM 675 C C . SER A 1 82 ? 9.112 -9.603 -6.637 1.00 49.69 82 SER A C 1
ATOM 677 O O . SER A 1 82 ? 8.892 -9.976 -5.486 1.00 49.69 82 SER A O 1
ATOM 679 N N . LEU A 1 83 ? 10.012 -10.208 -7.423 1.00 46.25 83 LEU A N 1
ATOM 680 C CA . LEU A 1 83 ? 10.800 -11.388 -7.040 1.00 46.25 83 LEU A CA 1
ATOM 681 C C . LEU A 1 83 ? 12.061 -11.043 -6.232 1.00 46.25 83 LEU A C 1
ATOM 683 O O . LEU A 1 83 ? 12.709 -11.933 -5.681 1.00 46.25 83 LEU A O 1
ATOM 687 N N . PHE A 1 84 ? 12.433 -9.763 -6.160 1.00 47.47 84 PHE A N 1
ATOM 688 C CA . PHE A 1 84 ? 13.630 -9.326 -5.452 1.00 47.47 84 PHE A CA 1
ATOM 689 C C . PHE A 1 84 ? 13.301 -9.101 -3.978 1.00 47.47 84 PHE A C 1
ATOM 691 O O . PHE A 1 84 ? 12.782 -8.064 -3.575 1.00 47.47 84 PHE A O 1
ATOM 698 N N . VAL A 1 85 ? 13.605 -10.106 -3.158 1.00 43.75 85 VAL A N 1
ATOM 699 C CA . VAL A 1 85 ? 13.582 -9.981 -1.700 1.00 43.75 85 VAL A CA 1
ATOM 700 C C . VAL A 1 85 ? 14.618 -8.936 -1.284 1.00 43.75 85 VAL A C 1
ATOM 702 O O . VAL A 1 85 ? 15.799 -9.062 -1.610 1.00 43.75 85 VAL A O 1
ATOM 705 N N . ILE A 1 86 ? 14.172 -7.920 -0.541 1.00 43.97 86 ILE A N 1
ATOM 706 C CA . ILE A 1 86 ? 15.017 -6.881 0.057 1.00 43.97 86 ILE A CA 1
ATOM 707 C C . ILE A 1 86 ? 15.950 -7.550 1.073 1.00 43.97 86 ILE A C 1
ATOM 709 O O . ILE A 1 86 ? 15.612 -7.723 2.243 1.00 43.97 86 ILE A O 1
ATOM 713 N N . LYS A 1 87 ? 17.140 -7.950 0.629 1.00 35.94 87 LYS A N 1
ATOM 714 C CA . LYS A 1 87 ? 18.252 -8.316 1.506 1.00 35.94 87 LYS A CA 1
ATOM 715 C C . LYS A 1 87 ? 19.237 -7.146 1.472 1.00 35.94 87 LYS A C 1
ATOM 717 O O . LYS A 1 87 ? 19.739 -6.807 0.409 1.00 35.94 87 LYS A O 1
ATOM 722 N N . ASN A 1 88 ? 19.491 -6.534 2.630 1.00 34.94 88 ASN A N 1
ATOM 723 C CA . ASN A 1 88 ? 20.488 -5.470 2.859 1.00 34.94 88 ASN A CA 1
ATOM 724 C C . ASN A 1 88 ? 20.128 -4.025 2.441 1.00 34.94 88 ASN A C 1
ATOM 726 O O . ASN A 1 88 ? 21.026 -3.210 2.260 1.00 34.94 88 ASN A O 1
ATOM 730 N N . GLY A 1 89 ? 18.843 -3.659 2.353 1.00 40.53 89 GLY A N 1
ATOM 731 C CA . GLY A 1 89 ? 18.439 -2.239 2.293 1.00 40.53 89 GLY A CA 1
ATOM 732 C C . GLY A 1 89 ? 18.782 -1.493 0.994 1.00 40.53 89 GLY A C 1
ATOM 733 O O . GLY A 1 89 ? 18.718 -0.264 0.951 1.00 40.53 89 GLY A O 1
ATOM 734 N N . THR A 1 90 ? 19.125 -2.210 -0.076 1.00 39.25 90 THR A N 1
ATOM 735 C CA . THR A 1 90 ? 19.402 -1.641 -1.399 1.00 39.25 90 THR A CA 1
ATOM 736 C C . THR A 1 90 ? 18.640 -2.394 -2.493 1.00 39.25 90 THR A C 1
ATOM 738 O O . THR A 1 90 ? 19.164 -3.325 -3.090 1.00 39.25 90 THR A O 1
ATOM 741 N N . GLY A 1 91 ? 17.408 -1.963 -2.806 1.00 44.12 91 GLY A N 1
ATOM 742 C CA . GLY A 1 91 ? 16.696 -2.431 -4.009 1.00 44.12 91 GLY A CA 1
ATOM 743 C C . GLY A 1 91 ? 15.199 -2.627 -3.833 1.00 44.12 91 GLY A C 1
ATOM 744 O O . GLY A 1 91 ? 14.755 -3.765 -3.842 1.00 44.12 91 GLY A O 1
ATOM 745 N N . ASP A 1 92 ? 14.395 -1.574 -3.671 1.00 47.91 92 ASP A N 1
ATOM 746 C CA . ASP A 1 92 ? 13.062 -1.844 -3.114 1.00 47.91 92 ASP A CA 1
ATOM 747 C C . ASP A 1 92 ? 11.991 -2.066 -4.180 1.00 47.91 92 ASP A C 1
ATOM 749 O O . ASP A 1 92 ? 11.544 -1.149 -4.870 1.00 47.91 92 ASP A O 1
ATOM 753 N N . CYS A 1 93 ? 11.568 -3.321 -4.283 1.00 49.72 93 CYS A N 1
ATOM 754 C CA . CYS A 1 93 ? 10.368 -3.796 -4.952 1.00 49.72 93 CYS A CA 1
ATOM 755 C C . CYS A 1 93 ? 9.696 -4.773 -3.977 1.00 49.72 93 CYS A C 1
ATOM 757 O O . CYS A 1 93 ? 10.360 -5.675 -3.479 1.00 49.72 93 CYS A O 1
ATOM 759 N N . ALA A 1 94 ? 8.429 -4.552 -3.609 1.00 46.66 94 ALA A N 1
ATOM 760 C CA . ALA A 1 94 ? 7.859 -5.185 -2.412 1.00 46.66 94 ALA A CA 1
ATOM 761 C C . ALA A 1 94 ? 6.665 -6.102 -2.711 1.00 46.66 94 ALA A C 1
ATOM 763 O O . ALA A 1 94 ? 5.646 -5.638 -3.211 1.00 46.66 94 ALA A O 1
ATOM 764 N N . HIS A 1 95 ? 6.780 -7.375 -2.320 1.00 45.03 95 HIS A N 1
ATOM 765 C CA . HIS A 1 95 ? 5.701 -8.367 -2.244 1.00 45.03 95 HIS A CA 1
ATOM 766 C C . HIS A 1 95 ? 4.981 -8.257 -0.887 1.00 45.03 95 HIS A C 1
ATOM 768 O O . HIS A 1 95 ? 5.604 -8.408 0.164 1.00 45.03 95 HIS A O 1
ATOM 774 N N . VAL A 1 96 ? 3.671 -7.985 -0.880 1.00 49.22 96 VAL A N 1
ATOM 775 C CA . VAL A 1 96 ? 2.943 -7.570 0.343 1.00 49.22 96 VAL A CA 1
ATOM 776 C C . VAL A 1 96 ? 2.398 -8.743 1.180 1.00 49.22 96 VAL A C 1
ATOM 778 O O . VAL A 1 96 ? 1.586 -8.553 2.078 1.00 49.22 96 VAL A O 1
ATOM 781 N N . TRP A 1 97 ? 2.850 -9.975 0.932 1.00 45.75 97 TRP A N 1
ATOM 782 C CA . TRP A 1 97 ? 2.264 -11.170 1.562 1.00 45.75 97 TRP A CA 1
ATOM 783 C C . TRP A 1 97 ? 3.216 -11.978 2.463 1.00 45.75 97 TRP A C 1
ATOM 785 O O . TRP A 1 97 ? 2.781 -12.955 3.064 1.00 45.75 97 TRP A O 1
ATOM 795 N N . SER A 1 98 ? 4.486 -11.578 2.638 1.00 41.38 98 SER A N 1
ATOM 796 C CA . SER A 1 98 ? 5.450 -12.333 3.471 1.00 41.38 98 SER A CA 1
ATOM 797 C C . SER A 1 98 ? 5.689 -11.789 4.888 1.00 41.38 98 SER A C 1
ATOM 799 O O . SER A 1 98 ? 6.428 -12.416 5.638 1.00 41.38 98 SER A O 1
ATOM 801 N N . LEU A 1 99 ? 5.109 -10.643 5.272 1.00 42.44 99 LEU A N 1
ATOM 802 C CA . LEU A 1 99 ? 5.403 -9.984 6.562 1.00 42.44 99 LEU A CA 1
ATOM 803 C C . LEU A 1 99 ? 4.248 -9.984 7.576 1.00 42.44 99 LEU A C 1
ATOM 805 O O . LEU A 1 99 ? 4.480 -9.673 8.735 1.00 42.44 99 LEU A O 1
ATOM 809 N N . PHE A 1 100 ? 3.027 -10.357 7.178 1.00 45.53 100 PHE A N 1
ATOM 810 C CA . PHE A 1 100 ? 1.857 -10.373 8.078 1.00 45.53 100 PHE A CA 1
ATOM 811 C C . PHE A 1 100 ? 1.454 -11.780 8.539 1.00 45.53 100 PHE A C 1
ATOM 813 O O . PHE A 1 100 ? 0.410 -11.959 9.160 1.00 45.53 100 PHE A O 1
ATOM 820 N N . ARG A 1 101 ? 2.275 -12.785 8.216 1.00 37.03 101 ARG A N 1
ATOM 821 C CA . ARG A 1 101 ? 2.164 -14.154 8.725 1.00 37.03 101 ARG A CA 1
ATOM 822 C C . ARG A 1 101 ? 3.523 -14.624 9.234 1.00 37.03 101 ARG A C 1
ATOM 824 O O . ARG A 1 101 ? 4.266 -15.273 8.500 1.00 37.03 101 ARG A O 1
ATOM 831 N N . LYS A 1 102 ? 3.818 -14.310 10.489 1.00 35.03 102 LYS A N 1
ATOM 832 C CA . LYS A 1 102 ? 4.417 -15.266 11.419 1.00 35.03 102 LYS A CA 1
ATOM 833 C C . LYS A 1 102 ? 3.666 -15.172 12.733 1.00 35.03 102 LYS A C 1
ATOM 835 O O . LYS A 1 102 ? 3.344 -14.030 13.118 1.00 35.03 102 LYS A O 1
#

pLDDT: mean 71.76, std 19.8, range [34.94, 95.81]

Sequence (102 aa):
MEIRTIKKDYKIFKKYSIPKECVLTLDDTLNQSVIMIQT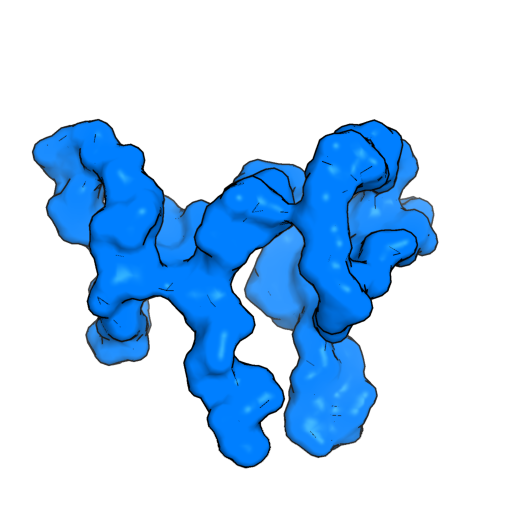EKGKLQEWTRGRKNIESFLVYGYVRIQKNCPHRIGKCICEKCSLFVIKNGTGDCAHVWSLFRK